Protein AF-A0A950KR04-F1 (afdb_monomer_lite)

Secondary structure (DSSP, 8-state):
----S--HHHHTSHHHHHHHHHHHHHHHHT-TTTTTBHHHHHHHHHH-HHHHHHHHHH-TTTT-HHHHHHH-S-HHHHHHHHHHHHHHHHHHHHTT---HHHHHHHTT---B---TT-PPPTT-S---

Structure (mmCIF, N/CA/C/O backbone):
data_AF-A0A950KR04-F1
#
_entry.id   AF-A0A950KR04-F1
#
loop_
_atom_site.group_PDB
_atom_site.id
_atom_site.type_symbol
_atom_site.label_atom_id
_atom_site.label_alt_id
_atom_site.label_comp_id
_atom_site.label_asym_id
_atom_site.label_entity_id
_atom_site.label_seq_id
_atom_site.pdbx_PDB_ins_code
_atom_site.Cartn_x
_atom_site.Cartn_y
_atom_site.Cartn_z
_atom_site.occupancy
_atom_site.B_iso_or_equiv
_atom_site.auth_seq_id
_atom_site.auth_comp_id
_atom_site.auth_asym_id
_atom_site.auth_atom_id
_atom_site.pdbx_PDB_model_num
ATOM 1 N N . GLU A 1 1 ? 12.109 -13.981 -29.048 1.00 41.75 1 GLU A N 1
ATOM 2 C CA . GLU A 1 1 ? 13.049 -12.927 -29.476 1.00 41.75 1 GLU A CA 1
ATOM 3 C C . GLU A 1 1 ? 13.744 -12.339 -28.257 1.00 41.75 1 GLU A C 1
ATOM 5 O O . GLU A 1 1 ? 13.186 -12.495 -27.175 1.00 41.75 1 GLU A O 1
ATOM 10 N N . PRO A 1 2 ? 14.943 -11.747 -28.383 1.00 47.78 2 PRO A N 1
ATOM 11 C CA . PRO A 1 2 ? 15.761 -11.340 -27.244 1.00 47.78 2 PRO A CA 1
ATOM 12 C C . PRO A 1 2 ? 15.678 -9.837 -26.891 1.00 47.78 2 PRO A C 1
ATOM 14 O O . PRO A 1 2 ? 16.654 -9.312 -26.372 1.00 47.78 2 PRO A O 1
ATOM 17 N N . ASP A 1 3 ? 14.535 -9.168 -27.107 1.00 47.91 3 ASP A N 1
ATOM 18 C CA . ASP A 1 3 ? 14.398 -7.700 -26.943 1.00 47.91 3 ASP A CA 1
ATOM 19 C C . ASP A 1 3 ? 13.405 -7.238 -25.845 1.00 47.91 3 ASP A C 1
ATOM 21 O O . ASP A 1 3 ? 13.007 -6.079 -25.823 1.00 47.91 3 ASP A O 1
ATOM 25 N N . ASP A 1 4 ? 13.027 -8.098 -24.890 1.00 56.94 4 ASP A N 1
ATOM 26 C CA . ASP A 1 4 ? 12.108 -7.732 -23.783 1.00 56.94 4 ASP A CA 1
ATOM 27 C C . ASP A 1 4 ? 12.813 -7.448 -22.442 1.00 56.94 4 ASP A C 1
ATOM 29 O O . ASP A 1 4 ? 12.181 -7.364 -21.384 1.00 56.94 4 ASP A O 1
ATOM 33 N N . VAL A 1 5 ? 14.138 -7.289 -22.445 1.00 55.66 5 VAL A N 1
ATOM 34 C CA . VAL A 1 5 ? 14.841 -6.778 -21.263 1.00 55.66 5 VAL A CA 1
ATOM 35 C C . VAL A 1 5 ? 14.773 -5.260 -21.337 1.00 55.66 5 VAL A C 1
ATOM 37 O O . VAL A 1 5 ? 15.511 -4.647 -22.103 1.00 55.66 5 VAL A O 1
ATOM 40 N N . LEU A 1 6 ? 13.864 -4.652 -20.569 1.00 61.59 6 LEU A N 1
ATOM 41 C CA . LEU A 1 6 ? 13.882 -3.205 -20.352 1.00 61.59 6 LEU A CA 1
ATOM 42 C C . LEU A 1 6 ? 15.300 -2.820 -19.918 1.00 61.59 6 LEU A C 1
ATOM 44 O O . LEU A 1 6 ? 15.756 -3.260 -18.862 1.00 61.59 6 LEU A O 1
ATOM 48 N N . ASP A 1 7 ? 15.997 -2.048 -20.752 1.00 70.50 7 ASP A N 1
ATOM 49 C CA . ASP A 1 7 ? 17.327 -1.542 -20.431 1.00 70.50 7 ASP A CA 1
ATOM 50 C C . ASP A 1 7 ? 17.247 -0.813 -19.081 1.00 70.50 7 ASP A C 1
ATOM 52 O O . ASP A 1 7 ? 16.361 0.017 -18.856 1.00 70.50 7 ASP A O 1
ATOM 56 N N . GLU A 1 8 ? 18.139 -1.144 -18.150 1.00 70.00 8 GLU A N 1
ATOM 57 C CA . GLU A 1 8 ? 18.158 -0.558 -16.807 1.00 70.00 8 GLU A CA 1
ATOM 58 C C . GLU A 1 8 ? 18.270 0.977 -16.883 1.00 70.00 8 GLU A C 1
ATOM 60 O O . GLU A 1 8 ? 17.702 1.694 -16.055 1.00 70.00 8 GLU A O 1
ATOM 65 N N . ALA A 1 9 ? 18.893 1.488 -17.953 1.00 72.62 9 ALA A N 1
ATOM 66 C CA . ALA A 1 9 ? 18.943 2.909 -18.276 1.00 72.62 9 ALA A CA 1
ATOM 67 C C . ALA A 1 9 ? 17.553 3.534 -18.516 1.00 72.62 9 ALA A C 1
ATOM 69 O O . ALA A 1 9 ? 17.307 4.665 -18.099 1.00 72.62 9 ALA A O 1
ATOM 70 N N . VAL A 1 10 ? 16.613 2.798 -19.117 1.00 74.88 10 VAL A N 1
ATOM 71 C CA . VAL A 1 10 ? 15.235 3.258 -19.375 1.00 74.88 10 VAL A CA 1
ATOM 72 C C . VAL A 1 10 ? 14.436 3.359 -18.074 1.00 74.88 10 VAL A C 1
ATOM 74 O O . VAL A 1 10 ? 13.620 4.267 -17.908 1.00 74.88 10 VAL A O 1
ATOM 77 N N . LEU A 1 11 ? 14.698 2.474 -17.105 1.00 81.12 11 LEU A N 1
ATOM 78 C CA . LEU A 1 11 ? 14.089 2.547 -15.772 1.00 81.12 11 LEU A CA 1
ATOM 79 C C . LEU A 1 11 ? 14.653 3.689 -14.918 1.00 81.12 11 LEU A C 1
ATOM 81 O O . LEU A 1 11 ? 13.989 4.102 -13.962 1.00 81.12 11 LEU A O 1
ATOM 85 N N . ALA A 1 12 ? 15.838 4.206 -15.254 1.00 87.12 12 ALA A N 1
ATOM 86 C CA . ALA A 1 12 ? 16.423 5.376 -14.608 1.00 87.12 12 ALA A CA 1
ATOM 87 C C . ALA A 1 12 ? 15.774 6.696 -15.067 1.00 87.12 12 ALA A C 1
ATOM 89 O O . ALA A 1 12 ? 15.892 7.708 -14.372 1.00 87.12 12 ALA A O 1
ATOM 90 N N . GLU A 1 13 ? 15.051 6.705 -16.194 1.00 92.56 13 GLU A N 1
ATOM 91 C CA . GLU A 1 13 ? 14.308 7.880 -16.646 1.00 92.56 13 GLU A CA 1
ATOM 92 C C . GLU A 1 13 ? 13.072 8.131 -15.760 1.00 92.56 13 GLU A C 1
ATOM 94 O O . GLU A 1 13 ? 12.148 7.309 -15.739 1.00 92.56 13 GLU A O 1
ATOM 99 N N . PRO A 1 14 ? 12.969 9.288 -15.070 1.00 92.81 14 PRO A N 1
ATOM 100 C CA . PRO A 1 14 ? 11.901 9.518 -14.094 1.00 92.81 14 PRO A CA 1
ATOM 101 C C . PRO A 1 14 ? 10.493 9.408 -14.679 1.00 92.81 14 PRO A C 1
ATOM 103 O O . PRO A 1 14 ? 9.589 8.871 -14.041 1.00 92.81 14 PRO A O 1
ATOM 106 N N . ARG A 1 15 ? 10.294 9.902 -15.906 1.00 93.06 15 ARG A N 1
ATOM 107 C CA . ARG A 1 15 ? 8.992 9.854 -16.579 1.00 93.06 15 ARG A CA 1
ATOM 108 C C . ARG A 1 15 ? 8.562 8.412 -16.839 1.00 93.06 15 ARG A C 1
ATOM 110 O O . ARG A 1 15 ? 7.428 8.060 -16.524 1.00 93.06 15 ARG A O 1
ATOM 117 N N . THR A 1 16 ? 9.460 7.602 -17.384 1.00 91.56 16 THR A N 1
ATOM 118 C CA . THR A 1 16 ? 9.196 6.203 -17.728 1.00 91.56 16 THR A CA 1
ATOM 119 C C . THR A 1 16 ? 8.976 5.367 -16.472 1.00 91.56 16 THR A C 1
ATOM 121 O O . THR A 1 16 ? 7.984 4.646 -16.377 1.00 91.56 16 THR A O 1
ATOM 124 N N . ASN A 1 17 ? 9.821 5.549 -15.452 1.00 91.94 17 ASN A N 1
ATOM 125 C CA . ASN A 1 17 ? 9.677 4.884 -14.159 1.00 91.94 17 ASN A CA 1
ATOM 126 C C . ASN A 1 17 ? 8.315 5.174 -13.507 1.00 91.94 17 ASN A C 1
ATOM 128 O O . ASN A 1 17 ? 7.606 4.254 -13.100 1.00 91.94 17 ASN A O 1
ATOM 132 N N . LEU A 1 18 ? 7.906 6.449 -13.480 1.00 94.00 18 LEU A N 1
ATOM 133 C CA . LEU A 1 18 ? 6.608 6.852 -12.938 1.00 94.00 18 LEU A CA 1
ATOM 134 C C . LEU A 1 18 ? 5.440 6.266 -13.738 1.00 94.00 18 LEU A C 1
ATOM 136 O O . LEU A 1 18 ? 4.461 5.828 -13.138 1.00 94.00 18 LEU A O 1
ATOM 140 N N . GLN A 1 19 ? 5.526 6.239 -15.069 1.00 94.19 19 GLN A N 1
ATOM 141 C CA . GLN A 1 19 ? 4.480 5.659 -15.916 1.00 94.19 19 GLN A CA 1
ATOM 142 C C . GLN A 1 19 ? 4.306 4.158 -1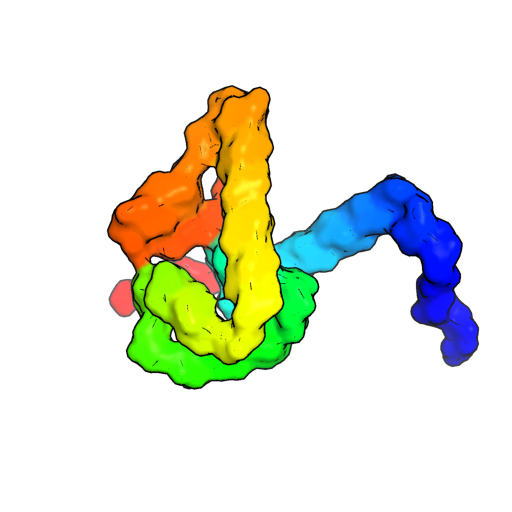5.662 1.00 94.19 19 GLN A C 1
ATOM 144 O O . GLN A 1 19 ? 3.179 3.705 -15.459 1.00 94.19 19 GLN A O 1
ATOM 149 N N . LEU A 1 20 ? 5.407 3.405 -15.616 1.00 94.12 20 LEU A N 1
ATOM 150 C CA . LEU A 1 20 ? 5.386 1.968 -15.336 1.00 94.12 20 LEU A CA 1
ATOM 151 C C . LEU A 1 20 ? 4.898 1.679 -13.913 1.00 94.12 20 LEU A C 1
ATOM 153 O O . LEU A 1 20 ? 4.026 0.834 -13.721 1.00 94.12 20 LEU A O 1
ATOM 157 N N . GLY A 1 21 ? 5.388 2.428 -12.921 1.00 93.38 21 GLY A N 1
ATOM 158 C CA . GLY A 1 21 ? 4.949 2.298 -11.532 1.00 93.38 21 GLY A CA 1
ATOM 159 C C . GLY A 1 21 ? 3.453 2.573 -11.361 1.00 93.38 21 GLY A C 1
ATOM 160 O O . GLY A 1 21 ? 2.756 1.814 -10.689 1.00 93.38 21 GLY A O 1
ATOM 161 N N . GLN A 1 22 ? 2.923 3.611 -12.017 1.00 94.31 22 GLN A N 1
ATOM 162 C CA . GLN A 1 22 ? 1.485 3.895 -12.020 1.00 94.31 22 GLN A CA 1
ATOM 163 C C . GLN A 1 22 ? 0.677 2.789 -12.701 1.00 94.31 22 GLN A C 1
ATOM 165 O O . GLN A 1 22 ? -0.376 2.413 -12.190 1.00 94.31 22 GLN A O 1
ATOM 170 N N . ALA A 1 23 ? 1.147 2.273 -13.840 1.00 94.38 23 ALA A N 1
ATOM 171 C CA . ALA A 1 23 ? 0.480 1.178 -14.538 1.00 94.38 23 ALA A CA 1
ATOM 172 C C . ALA A 1 23 ? 0.406 -0.077 -13.656 1.00 94.38 23 ALA A C 1
ATOM 174 O O . ALA A 1 23 ? -0.666 -0.662 -13.511 1.00 94.38 23 ALA A O 1
ATOM 175 N N . TYR A 1 24 ? 1.507 -0.425 -12.989 1.00 95.62 24 TYR A N 1
ATOM 176 C CA . TYR A 1 24 ? 1.546 -1.574 -12.091 1.00 95.62 24 TYR A CA 1
ATOM 177 C C . TYR A 1 24 ? 0.665 -1.386 -10.847 1.00 95.62 24 TYR A C 1
ATOM 179 O O . TYR A 1 24 ? -0.059 -2.299 -10.461 1.00 95.62 24 TYR A O 1
ATOM 187 N N . LEU A 1 25 ? 0.641 -0.190 -10.247 1.00 95.12 25 LEU A N 1
ATOM 188 C CA . LEU A 1 25 ? -0.275 0.108 -9.139 1.00 95.12 25 LEU A CA 1
ATOM 189 C C . LEU A 1 25 ? -1.748 -0.023 -9.544 1.00 95.12 25 LEU A C 1
ATOM 191 O O . LEU A 1 25 ? -2.539 -0.527 -8.751 1.00 95.12 25 LEU A O 1
ATOM 195 N N . ARG A 1 26 ? -2.123 0.395 -10.762 1.00 92.50 26 ARG A N 1
ATOM 196 C CA . ARG A 1 26 ? -3.492 0.200 -11.273 1.00 92.50 26 ARG A CA 1
ATOM 197 C C . ARG A 1 26 ? -3.821 -1.278 -11.438 1.00 92.50 26 ARG A C 1
ATOM 199 O O . ARG A 1 26 ? -4.862 -1.703 -10.959 1.00 92.50 26 ARG A O 1
ATOM 206 N N . GLN A 1 27 ? -2.912 -2.055 -12.025 1.00 93.81 27 GLN A N 1
ATOM 207 C CA . GLN A 1 27 ? -3.086 -3.501 -12.162 1.00 93.81 27 GLN A CA 1
ATOM 208 C C . GLN A 1 27 ? -3.291 -4.178 -10.799 1.00 93.81 27 GLN A C 1
ATOM 210 O O . GLN A 1 27 ? -4.159 -5.030 -10.656 1.00 93.81 27 GLN A O 1
ATOM 215 N N . LEU A 1 28 ? -2.516 -3.787 -9.784 1.00 95.62 28 LEU A N 1
ATOM 216 C CA . LEU A 1 28 ? -2.686 -4.306 -8.428 1.00 95.62 28 LEU A CA 1
ATOM 217 C C . LEU A 1 28 ? -4.014 -3.863 -7.793 1.00 95.62 28 LEU A C 1
ATOM 219 O O . LEU A 1 28 ? -4.656 -4.649 -7.111 1.00 95.62 28 LEU A O 1
ATOM 223 N N . LEU A 1 29 ? -4.460 -2.625 -8.012 1.00 91.75 29 LEU A N 1
ATOM 224 C CA . LEU A 1 29 ? -5.768 -2.169 -7.524 1.00 91.75 29 LEU A CA 1
ATOM 225 C C . LEU A 1 29 ? -6.946 -2.950 -8.133 1.00 91.75 29 LEU A C 1
ATOM 227 O O . LEU A 1 29 ? -8.006 -3.004 -7.516 1.00 91.75 29 LEU A O 1
ATOM 231 N N . GLU A 1 30 ? -6.767 -3.536 -9.317 1.00 89.50 30 GLU A N 1
ATOM 232 C CA . GLU A 1 30 ? -7.749 -4.395 -9.991 1.00 89.50 30 GLU A CA 1
ATOM 233 C C . GLU A 1 30 ? -7.701 -5.866 -9.524 1.00 89.50 30 GLU A C 1
ATOM 235 O O . GLU A 1 30 ? -8.564 -6.652 -9.915 1.00 89.50 30 GLU A O 1
ATOM 240 N N . ASP A 1 31 ? -6.720 -6.249 -8.696 1.00 92.31 31 ASP A N 1
ATOM 241 C CA . ASP A 1 31 ? -6.598 -7.597 -8.130 1.00 92.31 31 ASP A CA 1
ATOM 242 C C . ASP A 1 31 ? -7.621 -7.808 -7.001 1.00 92.31 31 ASP A C 1
ATOM 244 O O . ASP A 1 31 ? -7.672 -7.048 -6.025 1.00 92.31 31 ASP A O 1
ATOM 248 N N . ASP A 1 32 ? -8.406 -8.882 -7.103 1.00 90.31 32 ASP A N 1
ATOM 249 C CA . ASP A 1 32 ? -9.448 -9.228 -6.131 1.00 90.31 32 ASP A CA 1
ATOM 250 C C . ASP A 1 32 ? -8.866 -9.511 -4.725 1.00 90.31 32 ASP A C 1
ATOM 252 O O . ASP A 1 32 ? -9.544 -9.301 -3.721 1.00 90.31 32 ASP A O 1
ATOM 256 N N . ASN A 1 33 ? -7.600 -9.941 -4.617 1.00 91.69 33 ASN A N 1
ATOM 257 C CA . ASN A 1 33 ? -6.935 -10.128 -3.320 1.00 91.69 33 ASN A CA 1
ATOM 258 C C . ASN A 1 33 ? -6.592 -8.795 -2.643 1.00 91.69 33 ASN A C 1
ATOM 260 O O . ASN A 1 33 ? -6.334 -8.755 -1.438 1.00 91.69 33 ASN A O 1
ATOM 264 N N . ILE A 1 34 ? -6.528 -7.708 -3.412 1.00 93.69 34 ILE A N 1
ATOM 265 C CA . ILE A 1 34 ? -6.214 -6.374 -2.907 1.00 93.69 34 ILE A CA 1
ATOM 266 C C . ILE A 1 34 ? -7.503 -5.624 -2.599 1.00 93.69 34 ILE A C 1
ATOM 268 O O . ILE A 1 34 ? -7.576 -5.022 -1.531 1.00 93.69 34 ILE A O 1
ATOM 272 N N . ASP A 1 35 ? -8.501 -5.660 -3.488 1.00 88.88 35 ASP A N 1
ATOM 273 C CA . ASP A 1 35 ? -9.821 -5.037 -3.288 1.00 88.88 35 ASP A CA 1
ATOM 274 C C . ASP A 1 35 ? -9.712 -3.601 -2.722 1.00 88.88 35 ASP A C 1
ATOM 276 O O . ASP A 1 35 ? -10.293 -3.229 -1.704 1.00 88.88 35 ASP A O 1
ATOM 280 N N . GLY A 1 36 ? -8.841 -2.783 -3.320 1.00 90.75 36 GLY A N 1
ATOM 281 C CA . GLY A 1 36 ? -8.603 -1.401 -2.886 1.00 90.75 36 GLY A CA 1
ATOM 282 C C . GLY A 1 36 ? -8.022 -1.222 -1.473 1.00 90.75 36 GLY A C 1
ATOM 283 O O . GLY A 1 36 ? -7.914 -0.089 -1.006 1.00 90.75 36 GLY A O 1
ATOM 284 N N . ASN A 1 37 ? -7.638 -2.285 -0.767 1.00 94.38 37 ASN A N 1
ATOM 285 C CA . ASN A 1 37 ? -7.012 -2.213 0.550 1.00 94.38 37 ASN A CA 1
ATOM 286 C C . ASN A 1 37 ? -5.562 -1.724 0.428 1.00 94.38 37 ASN A C 1
ATOM 288 O O . ASN A 1 37 ? -4.715 -2.369 -0.189 1.00 94.38 37 ASN A O 1
ATOM 292 N N . LEU A 1 38 ? -5.255 -0.585 1.048 1.00 96.56 38 LEU A N 1
ATOM 293 C CA . LEU A 1 38 ? -3.957 0.082 0.933 1.00 96.56 38 LEU A CA 1
ATOM 294 C C . LEU A 1 38 ? -2.814 -0.704 1.592 1.00 96.56 38 LEU A C 1
ATOM 296 O O . LEU A 1 38 ? -1.687 -0.658 1.099 1.00 96.56 38 LEU A O 1
ATOM 300 N N . ILE A 1 39 ? -3.089 -1.455 2.666 1.00 97.00 39 ILE A N 1
ATOM 301 C CA . ILE A 1 39 ? -2.089 -2.326 3.307 1.00 97.00 39 ILE A CA 1
ATOM 302 C C . ILE A 1 39 ? -1.746 -3.487 2.374 1.00 97.00 39 ILE A C 1
ATOM 304 O O . ILE A 1 39 ? -0.567 -3.772 2.150 1.00 97.00 39 ILE A O 1
ATOM 308 N N . TYR A 1 40 ? -2.764 -4.124 1.792 1.00 97.12 40 TYR A N 1
ATOM 309 C CA . TYR A 1 40 ? -2.582 -5.208 0.827 1.00 97.12 40 TYR A CA 1
ATOM 310 C C . TYR A 1 40 ? -1.868 -4.722 -0.432 1.00 97.12 40 TYR A C 1
ATOM 312 O O . TYR A 1 40 ? -0.891 -5.339 -0.849 1.00 97.12 40 TYR A O 1
ATOM 320 N N . LEU A 1 41 ? -2.265 -3.569 -0.972 1.00 97.81 41 LEU A N 1
ATOM 321 C CA . LEU A 1 41 ? -1.621 -2.949 -2.125 1.00 97.81 41 LEU A CA 1
ATOM 322 C C . LEU A 1 41 ? -0.124 -2.719 -1.882 1.00 97.81 41 LEU A C 1
ATOM 324 O O . LEU A 1 41 ? 0.705 -3.147 -2.684 1.00 97.81 41 LEU A O 1
ATOM 328 N N . ALA A 1 42 ? 0.241 -2.085 -0.764 1.00 98.25 42 ALA A N 1
ATOM 329 C CA . ALA A 1 42 ? 1.640 -1.819 -0.435 1.00 98.25 42 ALA A CA 1
ATOM 330 C C . ALA A 1 42 ? 2.440 -3.116 -0.213 1.00 98.25 42 ALA A C 1
ATOM 332 O O . ALA A 1 42 ? 3.593 -3.221 -0.643 1.00 98.25 42 ALA A O 1
ATOM 333 N N . ALA A 1 43 ? 1.834 -4.122 0.423 1.00 97.88 43 ALA A N 1
ATOM 334 C CA . ALA A 1 43 ? 2.461 -5.423 0.630 1.00 97.88 43 ALA A CA 1
ATOM 335 C C . ALA A 1 43 ? 2.688 -6.164 -0.698 1.00 97.88 43 ALA A C 1
ATOM 337 O O . ALA A 1 43 ? 3.788 -6.663 -0.932 1.00 97.88 43 ALA A O 1
ATOM 338 N N . ALA A 1 44 ? 1.693 -6.191 -1.587 1.00 98.06 44 ALA A N 1
ATOM 339 C CA . ALA A 1 44 ? 1.787 -6.813 -2.905 1.00 98.06 44 ALA A CA 1
ATOM 340 C C . ALA A 1 44 ? 2.765 -6.082 -3.830 1.00 98.06 44 ALA A C 1
ATOM 342 O O . ALA A 1 44 ? 3.511 -6.732 -4.558 1.00 98.06 44 ALA A O 1
ATOM 343 N N . TYR A 1 45 ? 2.831 -4.752 -3.764 1.00 97.75 45 TYR A N 1
ATOM 344 C CA . TYR A 1 45 ? 3.823 -3.987 -4.518 1.00 97.75 45 TYR A CA 1
ATOM 345 C C . TYR A 1 45 ? 5.254 -4.369 -4.107 1.00 97.75 45 TYR A C 1
ATOM 347 O O . TYR A 1 45 ? 6.131 -4.506 -4.955 1.00 97.75 45 TYR A O 1
ATOM 355 N N . ASN A 1 46 ? 5.498 -4.585 -2.809 1.00 98.06 46 ASN A N 1
ATOM 356 C CA . ASN A 1 46 ? 6.829 -4.918 -2.295 1.00 98.06 46 ASN A CA 1
ATOM 357 C C . ASN A 1 46 ? 7.207 -6.401 -2.419 1.00 98.06 46 ASN A C 1
ATOM 359 O O . ASN A 1 46 ? 8.362 -6.711 -2.701 1.00 98.06 46 ASN A O 1
ATOM 363 N N . ALA A 1 47 ? 6.269 -7.306 -2.140 1.00 97.56 47 ALA A N 1
ATOM 364 C CA . ALA A 1 47 ? 6.527 -8.742 -2.004 1.00 97.56 47 ALA A CA 1
ATOM 365 C C . ALA A 1 47 ? 5.902 -9.594 -3.123 1.00 97.56 47 ALA A C 1
ATOM 367 O O . ALA A 1 47 ? 6.132 -10.806 -3.181 1.00 97.56 47 ALA A O 1
ATOM 368 N N . GLY A 1 48 ? 5.120 -8.971 -4.003 1.00 97.50 48 GLY A N 1
ATOM 369 C CA . GLY A 1 48 ? 4.354 -9.605 -5.070 1.00 97.50 48 GLY A CA 1
ATOM 370 C C . GLY A 1 48 ? 2.948 -10.047 -4.626 1.00 97.50 48 GLY A C 1
ATOM 371 O O . GLY A 1 48 ? 2.775 -10.503 -3.488 1.00 97.50 48 GLY A O 1
ATOM 372 N N . PRO A 1 49 ? 1.941 -9.994 -5.522 1.00 96.88 49 PRO A N 1
ATOM 373 C CA . PRO A 1 49 ? 0.556 -10.373 -5.212 1.00 96.88 49 PRO A CA 1
ATOM 374 C C . PRO A 1 49 ? 0.420 -11.850 -4.816 1.00 96.88 49 PRO A C 1
ATOM 376 O O . PRO A 1 49 ? -0.276 -12.181 -3.860 1.00 96.88 49 PRO A O 1
ATOM 379 N N . GLY A 1 50 ? 1.183 -12.751 -5.446 1.00 96.94 50 GLY A N 1
ATOM 380 C CA . GLY A 1 50 ? 1.186 -14.168 -5.064 1.00 96.94 50 GLY A CA 1
ATOM 381 C C . GLY A 1 50 ? 1.712 -14.420 -3.644 1.00 96.94 50 GLY A C 1
ATOM 382 O O . GLY A 1 50 ? 1.300 -15.376 -2.991 1.00 96.94 50 GLY A O 1
ATOM 383 N N . THR A 1 51 ? 2.617 -13.574 -3.142 1.00 97.06 51 THR A N 1
ATOM 384 C CA . THR A 1 51 ? 3.093 -13.653 -1.753 1.00 97.06 51 THR A CA 1
ATOM 385 C C . THR A 1 51 ? 2.040 -13.148 -0.780 1.00 97.06 51 THR A C 1
ATOM 387 O O . THR A 1 51 ? 1.795 -13.810 0.228 1.00 97.06 51 THR A O 1
ATOM 390 N N . LEU A 1 52 ? 1.382 -12.035 -1.110 1.00 96.75 52 LEU A N 1
ATOM 391 C CA . LEU A 1 52 ? 0.254 -11.524 -0.339 1.00 96.75 52 LEU A CA 1
ATOM 392 C C . LEU A 1 52 ? -0.853 -12.581 -0.204 1.00 96.75 52 LEU A C 1
ATOM 394 O O . LEU A 1 52 ? -1.267 -12.860 0.918 1.00 96.75 52 LEU A O 1
ATOM 398 N N . ALA A 1 53 ? -1.267 -13.219 -1.302 1.00 95.62 53 ALA A N 1
ATOM 399 C CA . ALA A 1 53 ? -2.323 -14.235 -1.286 1.00 95.62 53 ALA A CA 1
ATOM 400 C C . ALA A 1 53 ? -2.001 -15.408 -0.337 1.00 95.62 53 ALA A C 1
ATOM 402 O O . ALA A 1 53 ? -2.856 -15.882 0.418 1.00 95.62 53 ALA A O 1
ATOM 403 N N . ARG A 1 54 ? -0.731 -15.846 -0.300 1.00 95.56 54 ARG A N 1
ATOM 404 C CA . ARG A 1 54 ? -0.272 -16.865 0.662 1.00 95.56 54 ARG A CA 1
ATOM 405 C C . ARG A 1 54 ? -0.363 -16.374 2.105 1.00 95.56 54 ARG A C 1
ATOM 407 O O . A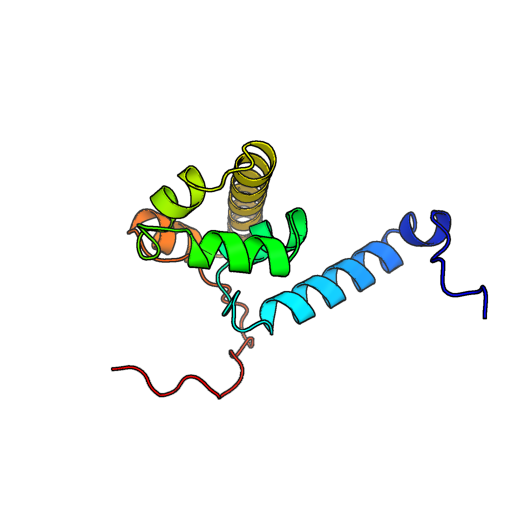RG A 1 54 ? -0.751 -17.145 2.978 1.00 95.56 54 ARG A O 1
ATOM 414 N N . TRP A 1 55 ? -0.006 -15.118 2.368 1.00 95.31 55 TRP A N 1
ATOM 415 C CA . TRP A 1 55 ? -0.112 -14.538 3.708 1.00 95.31 55 TRP A CA 1
ATOM 416 C C . TRP A 1 55 ? -1.561 -14.376 4.157 1.00 95.31 55 TRP A C 1
ATOM 418 O O . TRP A 1 55 ? -1.860 -14.730 5.290 1.00 95.31 55 TRP A O 1
ATOM 428 N N . GLN A 1 56 ? -2.460 -13.930 3.279 1.00 93.50 56 GLN A N 1
ATOM 429 C CA . GLN A 1 56 ? -3.895 -13.848 3.569 1.00 93.50 56 GLN A CA 1
ATOM 430 C C . GLN A 1 56 ? -4.477 -15.221 3.912 1.00 93.50 56 GLN A C 1
ATOM 432 O O . GLN A 1 56 ? -5.167 -15.359 4.914 1.00 93.50 56 GLN A O 1
ATOM 437 N N . THR A 1 57 ? -4.113 -16.257 3.151 1.00 92.50 57 THR A N 1
ATOM 438 C CA . THR A 1 57 ? -4.553 -17.637 3.424 1.00 92.50 57 THR A CA 1
ATOM 439 C C . THR A 1 57 ? -4.029 -18.165 4.768 1.00 92.50 57 THR A C 1
ATOM 441 O O . THR A 1 57 ? -4.698 -18.946 5.439 1.00 92.50 57 THR A O 1
ATOM 444 N N . ALA A 1 58 ? -2.823 -17.759 5.175 1.00 90.31 58 ALA A N 1
ATOM 445 C CA . ALA A 1 58 ? -2.207 -18.186 6.431 1.00 90.31 58 ALA A CA 1
ATOM 446 C C . ALA A 1 58 ? -2.617 -17.330 7.647 1.00 90.31 58 ALA A C 1
ATOM 448 O O . ALA A 1 58 ? -2.364 -17.728 8.790 1.00 90.31 58 ALA A O 1
ATOM 449 N N . ALA A 1 59 ? -3.206 -16.153 7.423 1.00 85.06 59 ALA A N 1
ATOM 450 C CA . ALA A 1 59 ? -3.535 -15.203 8.472 1.00 85.06 59 ALA A CA 1
ATOM 451 C C . ALA A 1 59 ? -4.707 -15.715 9.316 1.00 85.06 59 ALA A C 1
ATOM 453 O O . ALA A 1 59 ? -5.823 -15.889 8.841 1.00 85.06 59 ALA A O 1
ATOM 454 N N . ARG A 1 60 ? -4.458 -15.918 10.613 1.00 73.75 60 ARG A N 1
ATOM 455 C CA . ARG A 1 60 ? -5.494 -16.327 11.577 1.00 73.75 60 ARG A CA 1
ATOM 456 C C . ARG A 1 60 ? -6.380 -15.170 12.055 1.00 73.75 60 ARG A C 1
ATOM 458 O O . ARG A 1 60 ? -7.386 -15.423 12.703 1.00 73.75 60 ARG A O 1
ATOM 465 N N . TYR A 1 61 ? -5.997 -13.930 11.749 1.00 70.44 61 TYR A N 1
ATOM 466 C CA . TYR A 1 61 ? -6.644 -12.700 12.214 1.00 70.44 61 TYR A CA 1
ATOM 467 C C . TYR A 1 61 ? -6.838 -11.713 11.054 1.00 70.44 61 TYR A C 1
ATOM 469 O O . TYR A 1 61 ? -6.389 -10.572 11.111 1.00 70.44 61 TYR A O 1
ATOM 477 N N . ALA A 1 62 ? -7.456 -12.179 9.967 1.00 70.69 62 ALA A N 1
ATOM 478 C CA . ALA A 1 62 ? -7.619 -11.414 8.728 1.00 70.69 62 ALA A CA 1
ATOM 479 C C . ALA A 1 62 ? -8.619 -10.240 8.822 1.00 70.69 62 ALA A C 1
ATOM 481 O O . ALA A 1 62 ? -8.797 -9.524 7.841 1.00 70.69 62 ALA A O 1
ATOM 482 N N . ASP A 1 63 ? -9.234 -10.018 9.984 1.00 84.31 63 ASP A N 1
ATOM 483 C CA . ASP A 1 63 ? -10.215 -8.947 10.190 1.00 84.31 63 ASP A CA 1
ATOM 484 C C . ASP A 1 63 ? -9.627 -7.725 10.915 1.00 84.31 63 ASP A C 1
ATOM 486 O O . ASP A 1 63 ? -10.232 -6.657 10.892 1.00 84.31 63 ASP A O 1
ATOM 490 N N . ASP A 1 64 ? -8.440 -7.855 11.525 1.00 92.25 64 ASP A N 1
ATOM 491 C CA . ASP A 1 64 ? -7.737 -6.752 12.189 1.00 92.25 64 ASP A CA 1
ATOM 492 C C . ASP A 1 64 ? -6.538 -6.304 11.330 1.00 92.25 64 ASP A C 1
ATOM 494 O O . ASP A 1 64 ? -5.567 -7.056 11.177 1.00 92.25 64 ASP A O 1
ATOM 498 N N . PRO A 1 65 ? -6.562 -5.075 10.783 1.00 94.50 65 PRO A N 1
ATOM 499 C CA . PRO A 1 65 ? -5.505 -4.586 9.907 1.00 94.50 65 PRO A CA 1
ATOM 500 C C . PRO A 1 65 ? -4.120 -4.513 10.555 1.00 94.50 65 PRO A C 1
ATOM 502 O O . PRO A 1 65 ? -3.110 -4.778 9.897 1.00 94.50 65 PRO A O 1
ATOM 505 N N . LEU A 1 66 ? -4.058 -4.123 11.830 1.00 94.38 66 LEU A N 1
ATOM 506 C CA . LEU A 1 66 ? -2.799 -3.939 12.548 1.00 94.38 66 LEU A CA 1
ATOM 507 C C . LEU A 1 66 ? -2.223 -5.293 12.949 1.00 94.38 66 LEU A C 1
ATOM 509 O O . LEU A 1 66 ? -1.026 -5.528 12.784 1.00 94.38 66 LEU A O 1
ATOM 513 N N . LEU A 1 67 ? -3.074 -6.212 13.404 1.00 93.69 67 LEU A N 1
ATOM 514 C CA . LEU A 1 67 ? -2.643 -7.564 13.725 1.00 93.69 67 LEU A CA 1
ATOM 515 C C . LEU A 1 67 ? -2.192 -8.315 12.469 1.00 93.69 67 LEU A C 1
ATOM 517 O O . LEU A 1 67 ? -1.134 -8.941 12.492 1.00 93.69 67 LEU A O 1
ATOM 521 N N . PHE A 1 68 ? -2.918 -8.200 11.352 1.00 94.19 68 PHE A N 1
ATOM 522 C CA . PHE A 1 68 ? -2.462 -8.740 10.071 1.00 94.19 68 PHE A CA 1
ATOM 523 C C . PHE A 1 68 ? -1.069 -8.211 9.713 1.00 94.19 68 PHE A C 1
ATOM 525 O O . PHE A 1 68 ? -0.170 -9.003 9.416 1.00 94.19 68 PHE A O 1
ATOM 532 N N . LEU A 1 69 ? -0.871 -6.890 9.793 1.00 94.25 69 LEU A N 1
ATOM 533 C CA . LEU A 1 69 ? 0.410 -6.260 9.491 1.00 94.25 69 LEU A CA 1
ATOM 534 C C . LEU A 1 69 ? 1.540 -6.845 10.348 1.00 94.25 69 LEU A C 1
ATOM 536 O O . LEU A 1 69 ? 2.584 -7.197 9.802 1.00 94.25 69 LEU A O 1
ATOM 540 N N . GLU A 1 70 ? 1.325 -7.018 11.653 1.00 93.38 70 GLU A N 1
ATOM 541 C CA . GLU A 1 70 ? 2.313 -7.612 12.564 1.00 93.38 70 GLU A CA 1
ATOM 542 C C . GLU A 1 70 ? 2.577 -9.100 12.293 1.00 93.38 70 GLU A C 1
ATOM 544 O O . GLU A 1 70 ? 3.692 -9.586 12.501 1.00 93.38 70 GLU A O 1
ATOM 549 N N . THR A 1 71 ? 1.593 -9.828 11.757 1.00 93.00 71 THR A N 1
ATOM 550 C CA . THR A 1 71 ? 1.752 -11.249 11.405 1.00 93.00 71 THR A CA 1
ATOM 551 C C . THR A 1 71 ? 2.489 -11.491 10.089 1.00 93.00 71 THR A C 1
ATOM 553 O O . THR A 1 71 ? 2.889 -12.629 9.831 1.00 93.00 71 THR A O 1
ATOM 556 N N . LEU A 1 72 ? 2.715 -10.461 9.259 1.00 93.88 72 LEU A N 1
ATOM 557 C CA . LEU A 1 72 ? 3.468 -10.622 8.013 1.00 93.88 72 LEU A CA 1
ATOM 558 C C . LEU A 1 72 ? 4.857 -11.209 8.313 1.00 93.88 72 LEU A C 1
ATOM 560 O O . LEU A 1 72 ? 5.608 -10.591 9.063 1.00 93.88 72 LEU A O 1
ATOM 564 N N . PRO A 1 73 ? 5.279 -12.328 7.700 1.00 95.31 73 PRO A N 1
ATOM 565 C CA . PRO A 1 73 ? 6.567 -12.955 8.017 1.00 95.31 73 PRO A CA 1
ATOM 566 C C . PRO A 1 73 ? 7.791 -12.064 7.744 1.00 95.31 73 PRO A C 1
ATOM 568 O O . PRO A 1 73 ? 8.796 -12.128 8.452 1.00 95.31 73 PRO A O 1
ATOM 571 N N . SER A 1 74 ? 7.714 -11.205 6.725 1.00 97.06 74 SER A N 1
ATOM 572 C CA . SER A 1 74 ? 8.808 -10.317 6.320 1.00 97.06 74 SER A CA 1
ATOM 573 C C . SER A 1 74 ? 8.799 -9.014 7.123 1.00 97.06 74 SER A C 1
ATOM 575 O O . SER A 1 74 ? 8.002 -8.116 6.851 1.00 97.06 74 SER A O 1
ATOM 577 N N . SER A 1 75 ? 9.741 -8.858 8.059 1.00 97.12 75 SER A N 1
ATOM 578 C CA . SER A 1 75 ? 9.927 -7.602 8.812 1.00 97.12 75 SER A CA 1
ATOM 579 C C . SER A 1 75 ? 10.243 -6.410 7.908 1.00 97.12 75 SER A C 1
ATOM 581 O O . SER A 1 75 ? 9.783 -5.296 8.159 1.00 97.12 75 SER A O 1
ATOM 583 N N . ARG A 1 76 ? 10.968 -6.650 6.808 1.00 97.88 76 ARG A N 1
ATOM 584 C CA . ARG A 1 76 ? 11.231 -5.643 5.775 1.00 97.88 76 ARG A CA 1
ATOM 585 C C . ARG A 1 76 ? 9.932 -5.162 5.131 1.00 97.88 76 ARG A C 1
ATOM 587 O O . ARG A 1 76 ? 9.756 -3.959 4.969 1.00 97.88 76 ARG A O 1
ATOM 594 N N . THR A 1 77 ? 9.032 -6.080 4.783 1.00 98.00 77 THR A N 1
ATOM 595 C CA . THR A 1 77 ? 7.748 -5.728 4.163 1.00 98.00 77 THR A CA 1
ATOM 596 C C . THR A 1 77 ? 6.836 -5.020 5.159 1.00 98.00 77 THR A C 1
ATOM 598 O O . THR A 1 77 ? 6.223 -4.026 4.784 1.00 98.00 77 THR A O 1
ATOM 601 N N . ARG A 1 78 ? 6.828 -5.417 6.443 1.00 97.88 78 ARG A N 1
ATOM 602 C CA . ARG A 1 78 ? 6.130 -4.659 7.502 1.00 97.88 78 ARG A CA 1
ATOM 603 C C . ARG A 1 78 ? 6.592 -3.204 7.552 1.00 97.88 78 ARG A C 1
ATOM 605 O O . ARG A 1 78 ? 5.781 -2.289 7.442 1.00 97.88 78 ARG A O 1
ATOM 612 N N . ALA A 1 79 ? 7.905 -2.988 7.644 1.00 98.38 79 ALA A N 1
ATOM 613 C CA . ALA A 1 79 ? 8.488 -1.648 7.667 1.00 98.38 79 ALA A CA 1
ATOM 614 C C . ALA A 1 79 ? 8.192 -0.850 6.387 1.00 98.38 79 ALA A C 1
ATOM 616 O O . ALA A 1 79 ? 7.933 0.352 6.452 1.00 98.38 79 ALA A O 1
ATOM 617 N N . TYR A 1 80 ? 8.203 -1.516 5.229 1.00 98.50 80 TYR A N 1
ATOM 618 C CA . TYR A 1 80 ? 7.847 -0.902 3.955 1.00 98.50 80 TYR A CA 1
ATOM 619 C C . TYR A 1 80 ? 6.397 -0.411 3.953 1.00 98.50 80 TYR A C 1
ATOM 621 O O . TYR A 1 80 ? 6.163 0.762 3.671 1.00 98.50 80 TYR A O 1
ATOM 629 N N . VAL A 1 81 ? 5.444 -1.273 4.321 1.00 98.44 81 VAL A N 1
ATOM 630 C CA . VAL A 1 81 ? 4.019 -0.924 4.372 1.00 98.44 81 VAL A CA 1
ATOM 631 C C . VAL A 1 81 ? 3.790 0.241 5.331 1.00 98.44 81 VAL A C 1
ATOM 633 O O . VAL A 1 81 ? 3.191 1.236 4.933 1.00 98.44 81 VAL A O 1
ATOM 636 N N . MET A 1 82 ? 4.342 0.183 6.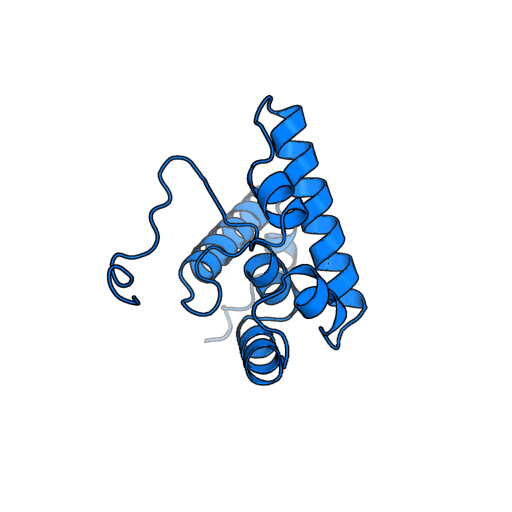549 1.00 98.25 82 MET A N 1
ATOM 637 C CA . MET A 1 82 ? 4.231 1.284 7.517 1.00 98.25 82 MET A CA 1
ATOM 638 C C . MET A 1 82 ? 4.753 2.609 6.950 1.00 98.25 82 MET A C 1
ATOM 640 O O . MET A 1 82 ? 4.101 3.643 7.096 1.00 98.25 82 MET A O 1
ATOM 644 N N . ARG A 1 83 ? 5.899 2.591 6.256 1.00 98.62 83 ARG A N 1
ATOM 645 C CA . ARG A 1 83 ? 6.468 3.801 5.651 1.00 98.62 83 ARG A CA 1
ATOM 646 C C . ARG A 1 83 ? 5.626 4.331 4.492 1.00 98.62 83 ARG A C 1
ATOM 648 O O . ARG A 1 83 ? 5.450 5.541 4.388 1.00 98.62 83 ARG A O 1
ATOM 655 N N . VAL A 1 84 ? 5.101 3.453 3.639 1.00 98.31 84 VAL A N 1
ATOM 656 C CA . VAL A 1 84 ? 4.206 3.852 2.545 1.00 98.31 84 VAL A CA 1
ATOM 657 C C . VAL A 1 84 ? 2.943 4.500 3.098 1.00 98.31 84 VAL A C 1
ATOM 659 O O . VAL A 1 84 ? 2.582 5.575 2.632 1.00 98.31 84 VAL A O 1
ATOM 662 N N . MET A 1 85 ? 2.316 3.910 4.118 1.00 98.19 85 MET A N 1
ATOM 663 C CA . MET A 1 85 ? 1.097 4.461 4.716 1.00 98.19 85 MET A CA 1
ATOM 664 C C . MET A 1 85 ? 1.343 5.821 5.374 1.00 98.19 85 MET A C 1
ATOM 666 O O . MET A 1 85 ? 0.615 6.771 5.092 1.00 98.19 85 MET A O 1
ATOM 670 N N . ALA A 1 86 ? 2.411 5.946 6.169 1.00 97.88 86 ALA A N 1
ATOM 671 C CA . ALA A 1 86 ? 2.785 7.215 6.790 1.00 97.88 86 ALA A CA 1
ATOM 672 C C . ALA A 1 86 ? 3.009 8.320 5.744 1.00 97.88 86 ALA A C 1
ATOM 674 O O . ALA A 1 86 ? 2.457 9.413 5.865 1.00 97.88 86 ALA A O 1
ATOM 675 N N . ASN A 1 87 ? 3.759 8.018 4.679 1.00 98.06 87 ASN A N 1
ATOM 676 C CA . ASN A 1 87 ? 3.993 8.967 3.594 1.00 98.06 87 ASN A CA 1
ATOM 677 C C . ASN A 1 87 ? 2.702 9.296 2.837 1.00 98.06 87 ASN A C 1
ATOM 679 O O . ASN A 1 87 ? 2.459 10.458 2.529 1.00 98.06 87 ASN A O 1
ATOM 683 N N . TYR A 1 88 ? 1.870 8.294 2.541 1.00 96.50 88 TYR A N 1
ATOM 684 C CA . TYR A 1 88 ? 0.606 8.484 1.834 1.00 96.50 88 TYR A CA 1
ATOM 685 C C . TYR A 1 88 ? -0.285 9.486 2.568 1.00 96.50 88 TYR A C 1
ATOM 687 O O . TYR A 1 88 ? -0.753 10.444 1.958 1.00 96.50 88 TYR A O 1
ATOM 695 N N . TRP A 1 89 ? -0.469 9.321 3.879 1.00 96.31 89 TRP A N 1
ATOM 696 C CA . TRP A 1 89 ? -1.264 10.249 4.684 1.00 96.31 89 TRP A CA 1
ATOM 697 C C . TRP A 1 89 ? -0.626 11.632 4.796 1.00 96.31 89 TRP A C 1
ATOM 699 O O . TRP A 1 89 ? -1.327 12.617 4.585 1.00 96.31 89 TRP A O 1
ATOM 709 N N . ALA A 1 90 ? 0.694 11.716 4.991 1.00 96.69 90 ALA A N 1
ATOM 710 C CA . ALA A 1 90 ? 1.405 12.995 4.988 1.00 96.69 90 ALA A CA 1
ATOM 711 C C . ALA A 1 90 ? 1.207 13.770 3.670 1.00 96.69 90 ALA A C 1
ATOM 713 O O . ALA A 1 90 ? 0.986 14.979 3.688 1.00 96.69 90 ALA A O 1
ATOM 714 N N . TYR A 1 91 ? 1.216 13.085 2.520 1.00 95.38 91 TYR A N 1
ATOM 715 C CA . TYR A 1 91 ? 0.932 13.715 1.225 1.00 95.38 91 TYR A CA 1
ATOM 716 C C . TYR A 1 91 ? -0.540 14.112 1.046 1.00 95.38 91 TYR A C 1
ATOM 718 O O . TYR A 1 91 ? -0.818 15.083 0.341 1.00 95.38 91 TYR A O 1
ATOM 726 N N . GLN A 1 92 ? -1.495 13.398 1.655 1.00 93.81 92 GLN A N 1
ATOM 727 C CA . GLN A 1 92 ? -2.896 13.838 1.667 1.00 93.81 92 GLN A CA 1
ATOM 728 C C . GLN A 1 92 ? -3.048 15.139 2.455 1.00 93.81 92 GLN A C 1
ATOM 730 O O . GLN A 1 92 ? -3.589 16.107 1.923 1.00 93.81 92 GLN A O 1
ATOM 735 N N . GLU A 1 93 ? -2.498 15.179 3.668 1.00 94.06 93 GLU A N 1
ATOM 736 C CA . GLU A 1 93 ? -2.563 16.341 4.557 1.00 94.06 93 GLU A CA 1
ATOM 737 C C . GLU A 1 93 ? -1.849 17.559 3.964 1.00 94.06 93 GLU A C 1
ATOM 739 O O . GLU A 1 93 ? -2.411 18.653 3.942 1.00 94.06 93 GLU A O 1
ATOM 744 N N . ALA A 1 94 ? -0.654 17.372 3.393 1.00 94.88 94 ALA A N 1
ATOM 745 C CA . ALA A 1 94 ? 0.069 18.436 2.693 1.00 94.88 94 ALA A CA 1
ATOM 746 C C . ALA A 1 94 ? -0.712 18.989 1.486 1.00 94.88 94 ALA A C 1
ATOM 748 O O . ALA A 1 94 ? -0.563 20.156 1.131 1.00 94.88 94 ALA A O 1
ATOM 749 N N . GLY A 1 95 ? -1.560 18.162 0.869 1.00 93.31 95 GLY A N 1
ATOM 750 C CA . GLY A 1 95 ? -2.482 18.557 -0.195 1.00 93.31 95 GLY A CA 1
ATOM 751 C C . GLY A 1 95 ? -3.825 19.108 0.298 1.00 93.31 95 GLY A C 1
ATOM 752 O O . GLY A 1 95 ? -4.726 19.281 -0.519 1.00 93.31 95 GLY A O 1
ATOM 753 N N . GLY A 1 96 ? -3.997 19.338 1.604 1.00 92.44 96 GLY A N 1
ATOM 754 C CA . GLY A 1 96 ? -5.237 19.848 2.195 1.00 92.44 96 GLY A CA 1
ATOM 755 C C . GLY A 1 96 ? -6.383 18.832 2.266 1.00 92.44 96 GLY A C 1
ATOM 756 O O . GLY A 1 96 ? -7.526 19.224 2.492 1.00 92.44 96 GLY A O 1
ATOM 757 N N . ARG A 1 97 ? -6.107 17.537 2.069 1.00 89.56 97 ARG A N 1
ATOM 758 C CA . ARG A 1 97 ? -7.095 16.454 2.171 1.00 89.56 97 ARG A CA 1
ATOM 759 C C . ARG A 1 97 ? -7.031 15.795 3.544 1.00 89.56 97 ARG A C 1
ATOM 761 O O . ARG A 1 97 ? -5.956 15.616 4.111 1.00 89.56 97 ARG A O 1
ATOM 768 N N . ILE A 1 98 ? -8.183 15.371 4.054 1.00 87.62 98 ILE A N 1
ATOM 769 C CA . ILE A 1 98 ? -8.251 14.559 5.271 1.00 87.62 98 ILE A CA 1
ATOM 770 C C . ILE A 1 98 ? -7.806 13.135 4.930 1.00 87.62 98 ILE A C 1
ATOM 772 O O . ILE A 1 98 ? -8.302 12.526 3.983 1.00 87.62 98 ILE A O 1
ATOM 776 N N . ALA A 1 99 ? -6.896 12.576 5.727 1.00 92.31 99 ALA A N 1
ATOM 777 C CA . ALA A 1 99 ? -6.466 11.191 5.598 1.00 92.31 99 ALA A CA 1
ATOM 778 C C . ALA A 1 99 ? -7.530 10.215 6.148 1.00 92.31 99 ALA A C 1
ATOM 780 O O . ALA A 1 99 ? -7.344 9.580 7.184 1.00 92.31 99 ALA A O 1
ATOM 781 N N . GLU A 1 100 ? -8.662 10.072 5.453 1.00 92.81 100 GLU A N 1
ATOM 782 C CA . GLU A 1 100 ? -9.778 9.205 5.877 1.00 92.81 100 GLU A CA 1
ATOM 783 C C . GLU A 1 100 ? -9.346 7.757 6.123 1.00 92.81 100 GLU A C 1
ATOM 785 O O . GLU A 1 100 ? -9.773 7.131 7.092 1.00 92.81 100 GLU A O 1
ATOM 790 N N . SER A 1 101 ? -8.443 7.232 5.292 1.00 94.81 101 SER A N 1
ATOM 791 C CA . SER A 1 101 ? -7.916 5.879 5.466 1.00 94.81 101 SER A CA 1
ATOM 792 C C . SER A 1 101 ? -7.032 5.734 6.711 1.00 94.81 101 SER A C 1
ATOM 794 O O . SER A 1 101 ? -6.985 4.649 7.287 1.00 94.81 101 SER A O 1
ATOM 796 N N . ALA A 1 102 ? -6.394 6.810 7.189 1.00 95.81 102 ALA A N 1
ATOM 797 C CA . ALA A 1 102 ? -5.695 6.808 8.477 1.00 95.81 102 ALA A CA 1
ATOM 798 C C . ALA A 1 102 ? -6.693 6.710 9.635 1.00 95.81 102 ALA A C 1
ATOM 800 O O . ALA A 1 102 ? -6.511 5.913 10.554 1.00 95.81 102 ALA A O 1
ATOM 801 N N . LEU A 1 103 ? -7.784 7.480 9.562 1.00 94.81 103 LEU A N 1
ATOM 802 C CA . LEU A 1 103 ? -8.865 7.433 10.548 1.00 94.81 103 LEU A CA 1
ATOM 803 C C . LEU A 1 103 ? -9.573 6.073 10.555 1.00 94.81 103 LEU A C 1
ATOM 805 O O . LEU A 1 103 ? -9.958 5.595 11.620 1.00 94.81 103 LEU A O 1
ATOM 809 N N . ALA A 1 104 ? -9.742 5.448 9.386 1.00 95.44 104 ALA A N 1
ATOM 810 C CA . ALA A 1 104 ? -10.266 4.093 9.272 1.00 95.44 104 ALA A CA 1
ATOM 811 C C . ALA A 1 104 ? -9.364 3.103 10.018 1.00 95.44 104 ALA A C 1
ATOM 813 O O . ALA A 1 104 ? -9.856 2.392 10.896 1.00 95.44 104 ALA A O 1
ATOM 814 N N . LEU A 1 105 ? -8.051 3.140 9.756 1.00 96.06 105 LEU A N 1
ATOM 815 C CA . LEU A 1 105 ? -7.089 2.274 10.434 1.00 96.06 105 LEU A CA 1
ATOM 816 C C . LEU A 1 105 ? -7.081 2.488 11.951 1.00 96.06 105 LEU A C 1
ATOM 818 O O . LEU A 1 105 ? -7.097 1.519 12.703 1.00 96.06 105 LEU A O 1
ATOM 822 N N . ALA A 1 106 ? -7.127 3.740 12.413 1.00 95.00 106 ALA A N 1
ATOM 823 C CA . ALA A 1 106 ? -7.171 4.066 13.841 1.00 95.00 106 ALA A CA 1
ATOM 824 C C . ALA A 1 106 ? -8.419 3.512 14.558 1.00 95.00 106 ALA A C 1
ATOM 826 O O . ALA A 1 106 ? -8.403 3.325 15.772 1.00 95.00 106 ALA A O 1
ATOM 827 N N . LYS A 1 107 ? -9.497 3.237 13.813 1.00 95.31 107 LYS A N 1
ATOM 828 C CA . LYS A 1 107 ? -10.733 2.613 14.311 1.00 95.31 107 LYS A CA 1
ATOM 829 C C . LYS A 1 107 ? -10.746 1.086 14.155 1.00 95.31 107 LYS A C 1
ATOM 831 O O . LYS A 1 107 ? -11.776 0.477 14.420 1.00 95.31 107 LYS A O 1
ATOM 836 N N . GLY A 1 108 ? -9.647 0.484 13.700 1.00 93.81 108 GLY A N 1
ATOM 837 C CA . GLY A 1 108 ? -9.554 -0.950 13.419 1.00 93.81 108 GLY A CA 1
ATOM 838 C C . GLY A 1 108 ? -10.140 -1.372 12.069 1.00 93.81 108 GLY A C 1
ATOM 839 O O . GLY A 1 108 ? -10.262 -2.561 11.813 1.00 93.81 108 GLY A O 1
ATOM 840 N N . ASN A 1 109 ? -10.491 -0.429 11.190 1.00 95.00 109 ASN A N 1
ATOM 841 C CA . ASN A 1 109 ? -11.000 -0.738 9.853 1.00 95.00 109 ASN A CA 1
ATOM 842 C C . ASN A 1 109 ? -9.874 -0.745 8.816 1.00 95.00 109 ASN A C 1
ATOM 844 O O . ASN A 1 109 ? -8.914 0.020 8.909 1.00 95.00 109 ASN A O 1
ATOM 848 N N . TRP A 1 110 ? -10.022 -1.554 7.770 1.00 94.62 110 TRP A N 1
ATOM 849 C CA . TRP A 1 110 ? -9.064 -1.588 6.669 1.00 94.62 110 TRP A CA 1
ATOM 850 C C . TRP A 1 110 ? -8.940 -0.220 5.968 1.00 94.62 110 TRP A C 1
ATOM 852 O O . TRP A 1 110 ? -9.955 0.352 5.559 1.00 94.62 110 TRP A O 1
ATOM 862 N N . PRO A 1 111 ? -7.718 0.320 5.786 1.00 95.62 111 PRO A N 1
ATOM 863 C CA . PRO A 1 111 ? -7.515 1.557 5.048 1.00 95.62 111 PRO A CA 1
ATOM 864 C C . PRO A 1 111 ? -7.751 1.292 3.560 1.00 95.62 111 PRO A C 1
ATOM 866 O O . PRO A 1 111 ? -6.993 0.555 2.932 1.00 95.62 111 PRO A O 1
ATOM 869 N N . ARG A 1 112 ? -8.792 1.891 2.982 1.00 92.88 112 ARG A N 1
ATOM 870 C CA . ARG A 1 112 ? -9.132 1.716 1.562 1.00 92.88 112 ARG A CA 1
ATOM 871 C C . ARG A 1 112 ? -8.685 2.903 0.716 1.00 92.88 112 ARG A C 1
ATOM 873 O O . ARG A 1 112 ? -8.609 4.034 1.197 1.00 92.88 112 ARG A O 1
ATOM 880 N N . TYR A 1 113 ? -8.373 2.626 -0.542 1.00 90.88 113 TYR A N 1
ATOM 881 C CA . TYR A 1 113 ? -8.103 3.629 -1.557 1.00 90.88 113 TYR A CA 1
ATOM 882 C C . TYR A 1 113 ? -9.411 4.326 -1.949 1.00 90.88 113 TYR A C 1
ATOM 884 O O . TYR A 1 113 ? -10.379 3.676 -2.333 1.00 90.88 113 TYR A O 1
ATOM 892 N N . ASN A 1 114 ? -9.433 5.650 -1.826 1.00 77.88 114 ASN A N 1
ATOM 893 C CA . ASN A 1 114 ? -10.585 6.513 -2.075 1.00 77.88 114 ASN A CA 1
ATOM 894 C C . ASN A 1 114 ? -10.183 7.663 -3.015 1.00 77.88 114 ASN A C 1
ATOM 896 O O . ASN A 1 114 ? -10.257 8.836 -2.660 1.00 77.88 114 ASN A O 1
ATOM 900 N N . ALA A 1 115 ? -9.700 7.350 -4.219 1.00 66.88 115 ALA A N 1
ATOM 901 C CA . ALA A 1 115 ? -9.596 8.393 -5.234 1.00 66.88 115 ALA A CA 1
ATOM 902 C C . ALA A 1 115 ? -10.996 8.750 -5.738 1.00 66.88 115 ALA A C 1
ATOM 904 O O . ALA A 1 115 ? -11.775 7.857 -6.073 1.00 66.88 115 ALA A O 1
ATOM 905 N N . GLU A 1 116 ? -11.300 10.046 -5.814 1.00 57.16 116 GLU A N 1
ATOM 906 C CA . GLU A 1 116 ? -12.501 10.553 -6.479 1.00 57.16 116 GLU A CA 1
ATOM 907 C C . GLU A 1 116 ? -12.560 9.973 -7.904 1.00 57.16 116 GLU A C 1
ATOM 909 O O . GLU A 1 116 ? -11.768 10.335 -8.772 1.00 57.16 116 GLU A O 1
ATOM 914 N N . GLY A 1 117 ? -13.450 9.001 -8.122 1.00 52.88 117 GLY A N 1
ATOM 915 C CA . GLY A 1 117 ? -13.632 8.318 -9.406 1.00 52.88 117 GLY A CA 1
ATOM 916 C C . GLY A 1 117 ? -13.091 6.887 -9.505 1.00 52.88 117 GLY A C 1
ATOM 917 O O . GLY A 1 117 ? -13.412 6.218 -10.485 1.00 52.88 117 GLY A O 1
ATOM 918 N N . TRP A 1 118 ? -12.341 6.369 -8.522 1.00 64.94 118 TRP A N 1
ATOM 919 C CA . TRP A 1 118 ? -12.044 4.931 -8.484 1.00 64.94 118 TRP A CA 1
ATOM 920 C C . TRP A 1 118 ? -13.258 4.175 -7.944 1.00 64.94 118 TRP A C 1
ATOM 922 O O . TRP A 1 118 ? -13.616 4.290 -6.772 1.00 64.94 118 TRP A O 1
ATOM 932 N N . GLN A 1 119 ? -13.908 3.417 -8.822 1.00 57.81 119 GLN A N 1
ATOM 933 C CA . GLN A 1 119 ? -14.942 2.458 -8.457 1.00 57.81 119 GLN A CA 1
ATOM 934 C C . GLN A 1 119 ? -14.307 1.067 -8.495 1.00 57.81 119 GLN A C 1
ATOM 936 O O . GLN A 1 119 ? -13.671 0.739 -9.502 1.00 57.81 119 GLN A O 1
ATOM 941 N N . PRO A 1 120 ? -14.460 0.243 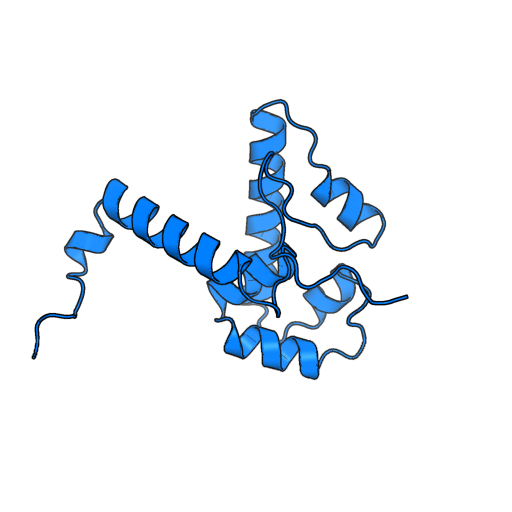-7.445 1.00 57.75 120 PRO A N 1
ATOM 942 C CA . PRO A 1 120 ? -14.065 -1.152 -7.543 1.00 57.75 120 PRO A CA 1
ATOM 943 C C . PRO A 1 120 ? -14.829 -1.803 -8.711 1.00 57.75 120 PRO A C 1
ATOM 945 O O . PRO A 1 120 ? -15.982 -1.428 -8.968 1.00 57.75 120 PRO A O 1
ATOM 948 N N . PRO A 1 121 ? -14.225 -2.756 -9.444 1.00 58.38 121 PRO A N 1
ATOM 949 C CA . PRO A 1 121 ? -14.930 -3.475 -10.497 1.00 58.38 121 PRO A CA 1
ATOM 950 C C . PRO A 1 121 ? -16.258 -4.037 -9.961 1.00 58.38 121 PRO A C 1
ATOM 952 O O . PRO A 1 121 ? -16.325 -4.533 -8.838 1.00 58.38 121 PRO A O 1
ATOM 955 N N . ALA A 1 122 ? -17.326 -3.936 -10.763 1.00 54.97 122 ALA A N 1
ATOM 956 C CA . ALA A 1 122 ? -18.741 -4.075 -10.373 1.00 54.97 122 ALA A CA 1
ATOM 957 C C . ALA A 1 122 ? -19.193 -5.463 -9.848 1.00 54.97 122 ALA A C 1
ATOM 959 O O . ALA A 1 122 ? -20.380 -5.782 -9.861 1.00 54.97 122 ALA A O 1
ATOM 960 N N . ARG A 1 123 ? -18.276 -6.316 -9.387 1.00 56.28 123 ARG A N 1
ATOM 961 C CA . ARG A 1 123 ? -18.532 -7.708 -8.995 1.00 56.28 123 ARG A CA 1
ATOM 962 C C . ARG A 1 123 ? -18.949 -7.885 -7.526 1.00 56.28 123 ARG A C 1
ATOM 964 O O . ARG A 1 123 ? -19.280 -8.999 -7.139 1.00 56.28 123 ARG A O 1
ATOM 971 N N . HIS A 1 124 ? -18.982 -6.820 -6.718 1.00 51.09 124 HIS A N 1
ATOM 972 C CA . HIS A 1 124 ? -19.077 -6.918 -5.249 1.00 51.09 124 HIS A CA 1
ATOM 973 C C . HIS A 1 124 ? -20.322 -6.270 -4.623 1.00 51.09 124 HIS A C 1
ATOM 975 O O . HIS A 1 124 ? -20.269 -5.749 -3.5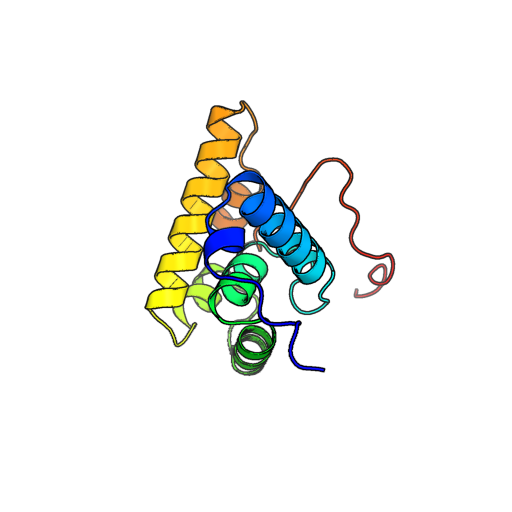14 1.00 51.09 124 HIS A O 1
ATOM 981 N N . ALA A 1 125 ? -21.472 -6.344 -5.294 1.00 39.19 125 ALA A N 1
ATOM 982 C CA . ALA A 1 125 ? -22.761 -6.041 -4.672 1.00 39.19 125 ALA A CA 1
ATOM 983 C C . ALA A 1 125 ? -23.418 -7.285 -4.045 1.00 39.19 125 ALA A C 1
ATOM 985 O O . ALA A 1 125 ? -24.629 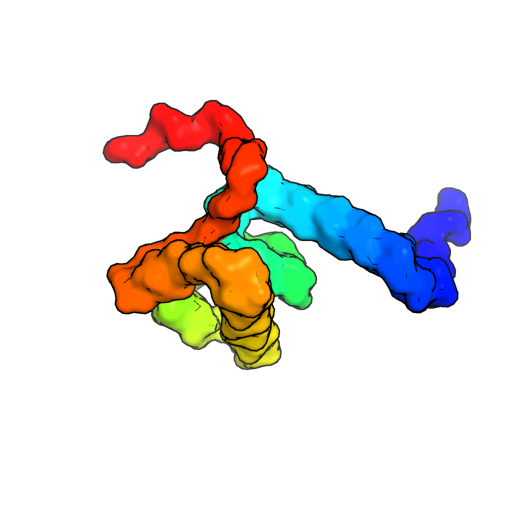-7.388 -4.096 1.00 39.19 125 ALA A O 1
ATOM 986 N N . HIS A 1 126 ? -22.671 -8.244 -3.484 1.00 37.44 126 HIS A N 1
ATOM 987 C CA . HIS A 1 126 ? -23.257 -9.332 -2.688 1.00 37.44 126 HIS A CA 1
ATOM 988 C C . HIS A 1 126 ? -22.232 -9.965 -1.739 1.00 37.44 126 HIS A C 1
ATOM 990 O O . HIS A 1 126 ? -21.408 -10.768 -2.164 1.00 37.44 126 HIS A O 1
ATOM 996 N N . ALA A 1 127 ? -22.333 -9.629 -0.454 1.00 34.12 127 ALA A N 1
ATOM 997 C CA . ALA A 1 127 ? -22.034 -10.510 0.676 1.00 34.12 127 ALA A CA 1
ATOM 998 C C . ALA A 1 127 ? -22.619 -9.844 1.932 1.00 34.12 127 ALA A C 1
ATOM 1000 O O . ALA A 1 127 ? -22.008 -8.952 2.518 1.00 34.12 127 ALA A O 1
ATOM 1001 N N . GLY A 1 128 ? -23.862 -10.208 2.245 1.00 33.53 128 GLY A N 1
ATOM 1002 C CA . GLY A 1 128 ? -24.484 -10.003 3.553 1.00 33.53 128 GLY A CA 1
ATOM 1003 C C . GLY A 1 128 ? -24.535 -11.319 4.312 1.00 33.53 128 GLY A C 1
ATOM 1004 O O . GLY A 1 128 ? -24.251 -12.362 3.677 1.00 33.53 128 GLY A O 1
#

pLDDT: mean 86.37, std 16.53, range [33.53, 98.62]

Radius of gyration: 16.18 Å; chains: 1; bounding box: 43×38×44 Å

Foldseek 3Di:
DPPPPPDVVQCVPPVSVVVVVVVVLVVLCLDPLCVQQLLLSLLCVVPNNVLSVVLCVVDPCNQFPVSSLVSRPDPVSSVRSVVVLVVVQVVCVVVVHHQVLVVCNVVRHGRGDDDPPDDHPPPPPDDD

Sequence (128 aa):
EPDDVLDEAVLAEPRTNLQLGQAYLRQLLEDDNIDGNLIYLAAAYNAGPGTLARWQTAARYADDPLLFLETLPSSRTRAYVMRVMANYWAYQEAGGRIAESALALAKGNWPRYNAEGWQPPARHAHAG